Protein AF-A0A7J5QC73-F1 (afdb_monomer_lite)

Secondary structure (DSSP, 8-state):
--HHHHHHHHHHGGGTTHHHHHHHHHHHHHHHHHT-SS---HHHH---TTTS------PPPHHHHHHHHHHHHHHHHH--

Sequence (80 aa):
MQMYEVKAVLENLQYKNKTSWEQARMISYIIAQTNSTKQLSPTDIMKFDWDEAKEKDTSISKDDIARLQAKANQFINTQN

Radius of gyration: 22.16 Å; chains: 1; bounding box: 49×30×56 Å

Organism: NCBI:txid371601

Foldseek 3Di:
DDPVVVVVCVVCVVCPCVVVVVVVLVVQQVVDCVVDPDDDDSCNSPNDPVVDPPPPPPDDDPVNVVVVVVVVVVVVVVVD

pLDDT: mean 84.12, std 10.74, range [46.31, 96.31]

Structure (mmCIF, N/CA/C/O backbone):
data_AF-A0A7J5QC73-F1
#
_entry.id   AF-A0A7J5QC73-F1
#
loop_
_atom_site.group_PDB
_atom_site.id
_atom_site.type_symbol
_atom_site.label_atom_id
_atom_site.label_alt_id
_atom_site.label_comp_id
_atom_site.label_asym_id
_atom_site.label_entity_id
_atom_site.label_seq_id
_atom_site.pdbx_PDB_ins_code
_atom_site.Cartn_x
_atom_site.Cartn_y
_atom_site.Cartn_z
_atom_site.occupancy
_atom_site.B_iso_or_equiv
_atom_site.auth_seq_id
_atom_site.auth_comp_id
_atom_site.auth_asym_id
_atom_site.auth_atom_id
_atom_site.pdbx_PDB_model_num
ATOM 1 N N . MET A 1 1 ? 13.234 14.890 -17.999 1.00 65.38 1 MET A N 1
ATOM 2 C CA . MET A 1 1 ? 12.485 13.626 -17.892 1.00 65.38 1 MET A CA 1
ATOM 3 C C . MET A 1 1 ? 12.507 12.953 -19.244 1.00 65.38 1 MET A C 1
ATOM 5 O O . MET A 1 1 ? 12.048 13.549 -20.212 1.00 65.38 1 MET A O 1
ATOM 9 N N . GLN A 1 2 ? 13.091 11.767 -19.316 1.00 83.88 2 GLN A N 1
ATOM 10 C CA . GLN A 1 2 ? 13.106 10.932 -20.510 1.00 83.88 2 GLN A CA 1
ATOM 11 C C . GLN A 1 2 ? 11.772 10.184 -20.647 1.00 83.88 2 GLN A C 1
ATOM 13 O O . GLN A 1 2 ? 11.092 9.926 -19.656 1.00 83.88 2 GLN A O 1
ATOM 18 N N . MET A 1 3 ? 11.393 9.792 -21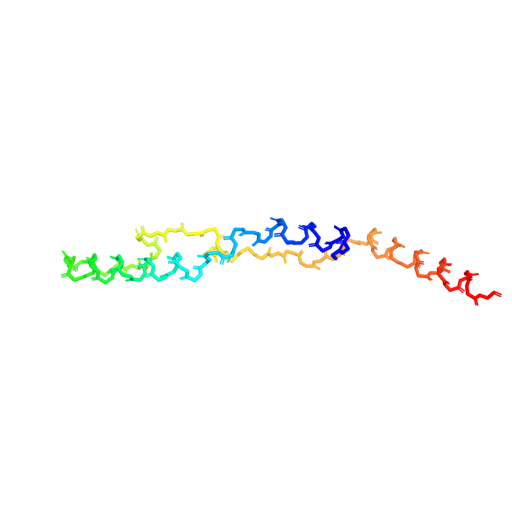.867 1.00 79.12 3 MET A N 1
ATOM 19 C CA . MET A 1 3 ? 10.087 9.161 -22.132 1.00 79.12 3 MET A CA 1
ATOM 20 C C . MET A 1 3 ? 9.859 7.868 -21.325 1.00 79.12 3 MET A C 1
ATOM 22 O O . MET A 1 3 ? 8.740 7.578 -20.902 1.00 79.12 3 MET A O 1
ATOM 26 N N . TYR A 1 4 ? 10.924 7.107 -21.056 1.00 80.88 4 TYR A N 1
ATOM 27 C CA . TYR A 1 4 ? 10.848 5.903 -20.224 1.00 80.88 4 TYR A CA 1
ATOM 28 C C . TYR A 1 4 ? 10.586 6.219 -18.739 1.00 80.88 4 TYR A C 1
ATOM 30 O O . TYR A 1 4 ? 9.943 5.429 -18.052 1.00 80.88 4 TYR A O 1
ATOM 38 N N . GLU A 1 5 ? 11.022 7.383 -18.249 1.00 80.06 5 GLU A N 1
ATOM 39 C CA . GLU A 1 5 ? 10.780 7.833 -16.871 1.00 80.06 5 GLU A CA 1
ATOM 40 C C . GLU A 1 5 ? 9.318 8.240 -16.690 1.00 80.06 5 GLU A C 1
ATOM 42 O O . GLU A 1 5 ? 8.708 7.926 -15.673 1.00 80.06 5 GLU A O 1
ATOM 47 N N . VAL A 1 6 ? 8.725 8.873 -17.708 1.00 85.19 6 VAL A N 1
ATOM 48 C CA . VAL A 1 6 ? 7.310 9.279 -17.694 1.00 85.19 6 VAL A CA 1
ATOM 49 C C . VAL A 1 6 ? 6.396 8.064 -17.532 1.00 85.19 6 VAL A C 1
ATOM 51 O O . VAL A 1 6 ? 5.470 8.097 -16.721 1.00 85.19 6 VAL A O 1
ATOM 54 N N . LYS A 1 7 ? 6.688 6.968 -18.245 1.00 81.19 7 LYS A N 1
ATOM 55 C CA . LYS A 1 7 ? 5.941 5.710 -18.115 1.00 81.19 7 LYS A CA 1
ATOM 56 C C . LYS A 1 7 ? 6.034 5.142 -16.695 1.00 81.19 7 LYS A C 1
ATOM 58 O O . LYS A 1 7 ? 5.006 4.827 -16.103 1.00 81.19 7 LYS A O 1
ATOM 63 N N . ALA A 1 8 ? 7.238 5.086 -16.126 1.00 81.56 8 ALA A N 1
ATOM 64 C CA . ALA A 1 8 ? 7.443 4.586 -14.767 1.00 81.56 8 ALA A CA 1
ATOM 65 C C . ALA A 1 8 ? 6.726 5.444 -13.706 1.00 81.56 8 ALA A C 1
ATOM 67 O O . ALA A 1 8 ? 6.172 4.910 -12.744 1.00 81.56 8 ALA A O 1
ATOM 68 N N . VAL A 1 9 ? 6.699 6.769 -13.884 1.00 84.81 9 VAL A N 1
ATOM 69 C CA . VAL A 1 9 ? 5.981 7.686 -12.987 1.00 84.81 9 VAL A CA 1
ATOM 70 C C . VAL A 1 9 ? 4.469 7.488 -13.084 1.00 84.81 9 VAL A C 1
ATOM 72 O O . VAL A 1 9 ? 3.810 7.414 -12.050 1.00 84.81 9 VAL A O 1
ATOM 75 N N . LEU A 1 10 ? 3.916 7.363 -14.296 1.00 85.50 10 LEU A N 1
ATOM 76 C CA . LEU A 1 10 ? 2.487 7.099 -14.508 1.00 85.50 10 LEU A CA 1
ATOM 77 C C . LEU A 1 10 ? 2.050 5.783 -13.855 1.00 85.50 10 LEU A C 1
ATOM 79 O O . LEU A 1 10 ? 1.042 5.756 -13.153 1.00 85.50 10 LEU A O 1
ATOM 83 N N . GLU A 1 11 ? 2.835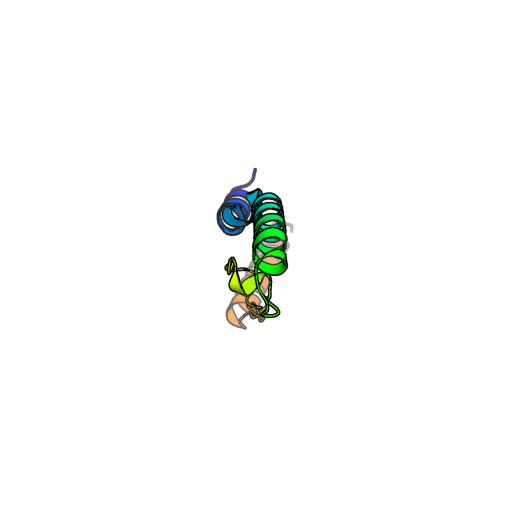 4.718 -14.023 1.00 84.88 11 GLU A N 1
ATOM 84 C CA . GLU A 1 11 ? 2.548 3.400 -13.441 1.00 84.88 11 GLU A CA 1
ATOM 85 C C . GLU A 1 11 ? 2.557 3.411 -11.901 1.00 84.88 11 GLU A C 1
ATOM 87 O O . GLU A 1 11 ? 1.809 2.666 -11.265 1.00 84.88 11 GLU A 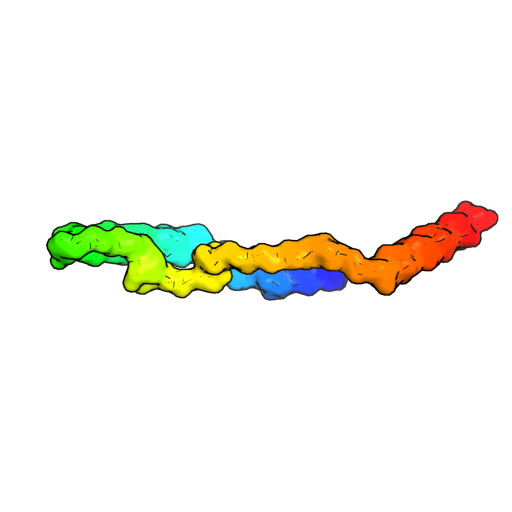O 1
ATOM 92 N N . ASN A 1 12 ? 3.368 4.275 -11.282 1.00 84.75 12 ASN A N 1
ATOM 93 C CA . ASN A 1 12 ? 3.510 4.356 -9.825 1.00 84.75 12 ASN A CA 1
ATOM 94 C C . ASN A 1 12 ? 2.786 5.554 -9.191 1.00 84.75 12 ASN A C 1
ATOM 96 O O . ASN A 1 12 ? 2.889 5.762 -7.982 1.00 84.75 12 ASN A O 1
ATOM 100 N N . LEU A 1 13 ? 2.022 6.328 -9.968 1.00 85.81 13 LEU A N 1
ATOM 101 C CA . LEU A 1 13 ? 1.376 7.560 -9.504 1.00 85.81 13 LEU A CA 1
ATOM 102 C C . LEU A 1 13 ? 0.433 7.327 -8.312 1.00 85.81 13 LEU A C 1
ATOM 104 O O . LEU A 1 13 ? 0.374 8.142 -7.393 1.00 85.81 13 LEU A O 1
ATOM 108 N N . GLN A 1 14 ? -0.248 6.182 -8.297 1.00 80.50 14 GLN A N 1
ATOM 109 C CA . GLN A 1 14 ? -1.109 5.714 -7.206 1.00 80.50 14 GLN A CA 1
ATOM 110 C C . GLN A 1 14 ? -0.404 5.645 -5.841 1.00 80.50 14 GLN A C 1
ATOM 112 O O . GLN A 1 14 ? -1.029 5.865 -4.806 1.00 80.50 14 GLN A O 1
ATOM 117 N N . TYR A 1 15 ? 0.914 5.427 -5.822 1.00 84.31 15 TYR A N 1
ATOM 118 C CA . TYR A 1 15 ? 1.697 5.361 -4.589 1.00 84.31 15 TYR A CA 1
ATOM 119 C C . TYR A 1 15 ? 2.127 6.729 -4.062 1.00 84.31 15 TYR A C 1
ATOM 121 O O . TYR A 1 15 ? 2.616 6.814 -2.937 1.00 84.31 15 TYR A O 1
ATOM 129 N N . LYS A 1 16 ? 1.919 7.812 -4.824 1.00 87.88 16 LYS A N 1
ATOM 130 C CA . LYS A 1 16 ? 2.314 9.170 -4.418 1.00 87.88 16 LYS A CA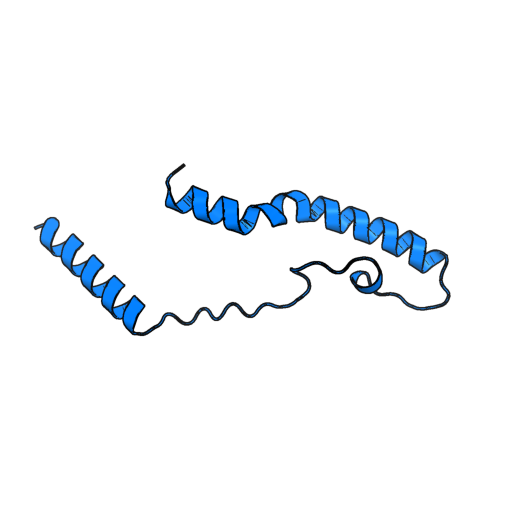 1
ATOM 131 C C . LYS A 1 16 ? 1.740 9.554 -3.054 1.00 87.88 16 LYS A C 1
ATOM 133 O O . LYS A 1 16 ? 2.442 10.125 -2.229 1.00 87.88 16 LYS A O 1
ATOM 138 N N . ASN A 1 17 ? 0.477 9.208 -2.817 1.00 90.19 17 ASN A N 1
ATOM 139 C CA . ASN A 1 17 ? -0.233 9.532 -1.579 1.00 90.19 17 ASN A CA 1
ATOM 140 C C . ASN A 1 17 ? -0.310 8.339 -0.617 1.00 90.19 17 ASN A C 1
ATOM 142 O O . ASN A 1 17 ? -1.114 8.362 0.313 1.00 90.19 17 ASN A O 1
ATOM 146 N N . LYS A 1 18 ? 0.508 7.297 -0.825 1.00 90.12 18 LYS A N 1
ATOM 147 C CA . LYS A 1 18 ? 0.481 6.069 -0.021 1.00 90.12 18 LYS A CA 1
ATOM 148 C C . LYS A 1 18 ? 0.592 6.374 1.472 1.00 90.12 18 LYS A C 1
ATOM 150 O O . LYS A 1 18 ? -0.239 5.921 2.245 1.00 90.12 18 LYS A O 1
ATOM 155 N N . THR A 1 19 ? 1.552 7.207 1.872 1.00 91.38 19 THR A N 1
ATOM 156 C CA . THR A 1 19 ? 1.761 7.572 3.282 1.00 91.38 19 THR A CA 1
ATOM 157 C C . THR A 1 19 ? 0.540 8.251 3.901 1.00 91.38 19 THR A C 1
ATOM 159 O O . THR A 1 19 ? 0.162 7.922 5.020 1.00 91.38 19 THR A O 1
ATOM 162 N N . SER A 1 20 ? -0.107 9.169 3.177 1.00 94.88 20 SER A N 1
ATOM 163 C CA . SER A 1 20 ? -1.314 9.845 3.666 1.00 94.88 20 SER A CA 1
ATOM 164 C C . SER A 1 20 ? -2.480 8.872 3.833 1.00 94.88 20 SER A C 1
ATOM 166 O O . SER A 1 20 ? -3.193 8.941 4.832 1.00 94.88 20 SER A O 1
ATOM 168 N N . TRP A 1 21 ? -2.646 7.937 2.895 1.00 93.62 21 TRP A N 1
ATOM 169 C CA . TRP A 1 21 ? -3.655 6.881 2.990 1.00 93.62 21 TRP A CA 1
ATOM 170 C C . TRP A 1 21 ? -3.392 5.921 4.154 1.00 93.62 21 TRP A C 1
ATOM 172 O O . TRP A 1 21 ? -4.323 5.573 4.875 1.00 93.62 21 TRP A O 1
ATOM 182 N N . GLU A 1 22 ? -2.133 5.559 4.401 1.00 93.12 22 GLU A N 1
ATOM 183 C CA . GLU A 1 22 ? -1.743 4.744 5.557 1.00 93.12 22 GLU A CA 1
ATOM 184 C C . GLU A 1 22 ? -1.982 5.468 6.885 1.00 93.12 22 GLU A C 1
ATOM 186 O O . GLU A 1 22 ? -2.496 4.881 7.837 1.00 93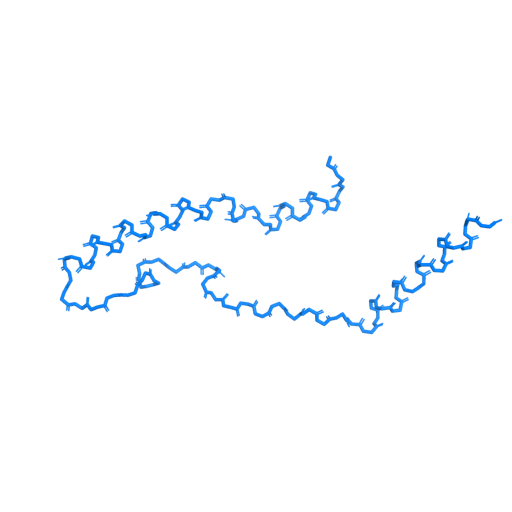.12 22 GLU A O 1
ATOM 191 N N . GLN A 1 23 ? -1.674 6.765 6.951 1.00 94.94 23 GLN A N 1
ATOM 192 C CA . GLN A 1 23 ? -1.945 7.575 8.136 1.00 94.94 23 GLN A CA 1
ATOM 193 C C . GLN A 1 23 ? -3.450 7.654 8.421 1.00 94.94 23 GLN A C 1
ATOM 195 O O . GLN A 1 23 ? -3.869 7.463 9.564 1.00 94.94 23 GLN A O 1
ATOM 200 N N . ALA A 1 24 ? -4.267 7.888 7.389 1.00 95.44 24 ALA A N 1
ATOM 201 C CA . ALA A 1 24 ? -5.721 7.882 7.516 1.00 95.44 24 ALA A CA 1
ATOM 202 C C . ALA A 1 24 ? -6.233 6.511 7.986 1.00 95.44 24 ALA A C 1
ATOM 204 O O . ALA A 1 24 ? -7.019 6.444 8.931 1.00 95.44 24 ALA A O 1
ATOM 205 N N . ARG A 1 25 ? -5.722 5.418 7.401 1.00 95.62 25 ARG A N 1
ATOM 206 C CA . ARG A 1 25 ? -6.041 4.043 7.806 1.00 95.62 25 ARG A CA 1
ATOM 207 C C . ARG A 1 25 ? -5.712 3.780 9.271 1.00 95.62 25 ARG A C 1
ATOM 209 O O . ARG A 1 25 ? -6.546 3.219 9.975 1.00 95.62 25 ARG A O 1
ATOM 216 N N . MET A 1 26 ? -4.554 4.229 9.748 1.00 95.38 26 MET A N 1
ATOM 217 C CA . MET A 1 26 ? -4.160 4.059 11.147 1.00 95.38 26 MET A CA 1
ATOM 218 C C . MET A 1 26 ? -5.079 4.826 12.104 1.00 95.38 26 MET A C 1
ATOM 220 O O . MET A 1 26 ? -5.512 4.274 13.113 1.00 95.38 26 MET A O 1
ATOM 224 N N . ILE A 1 27 ? -5.424 6.078 11.783 1.00 96.25 27 ILE A N 1
ATOM 225 C CA . ILE A 1 27 ? -6.345 6.882 12.603 1.00 96.25 27 ILE A CA 1
ATOM 226 C C . ILE A 1 27 ? -7.721 6.207 12.672 1.00 96.25 27 ILE A C 1
ATOM 228 O O . ILE A 1 27 ? -8.257 6.009 13.763 1.00 96.25 27 ILE A O 1
ATOM 232 N N . SER A 1 28 ? -8.272 5.799 11.526 1.00 95.31 28 SER A N 1
ATOM 233 C CA . SER A 1 28 ? -9.552 5.088 11.465 1.00 95.31 28 SER A CA 1
ATOM 234 C C . SER A 1 28 ? -9.514 3.760 12.223 1.00 95.31 28 SER A C 1
ATOM 236 O O . SER A 1 28 ? -10.465 3.442 12.933 1.00 95.31 28 SER A O 1
ATOM 238 N N . TYR A 1 29 ? -8.410 3.015 12.128 1.00 96.31 29 TYR A N 1
ATOM 239 C CA . TYR A 1 29 ? -8.203 1.775 12.872 1.00 96.31 29 TYR A CA 1
ATOM 240 C C . TYR A 1 29 ? -8.217 1.994 14.386 1.00 96.31 29 TYR A C 1
ATOM 242 O O . TYR A 1 29 ? -8.932 1.285 15.086 1.00 96.31 29 TYR A O 1
ATOM 250 N N . ILE A 1 30 ? -7.502 3.000 14.901 1.00 94.88 30 ILE A N 1
ATOM 251 C CA . ILE A 1 30 ? -7.495 3.314 16.339 1.00 94.88 30 ILE A CA 1
ATOM 252 C C . ILE A 1 30 ? -8.912 3.653 16.823 1.00 94.88 30 ILE A C 1
ATOM 254 O O . ILE A 1 30 ? -9.358 3.155 17.860 1.00 94.88 30 ILE A O 1
ATOM 258 N N . ILE A 1 31 ? -9.650 4.460 16.057 1.00 95.69 31 ILE A N 1
ATOM 259 C CA . ILE A 1 31 ? -11.029 4.831 16.399 1.00 95.69 31 ILE A CA 1
ATOM 260 C C . ILE A 1 31 ? -11.933 3.592 16.395 1.00 95.69 31 ILE A C 1
ATOM 262 O O . ILE A 1 31 ? -12.671 3.364 17.350 1.00 95.69 31 ILE A O 1
ATOM 266 N N . ALA A 1 32 ? -11.862 2.757 15.360 1.00 94.88 32 ALA A N 1
ATOM 267 C CA . ALA A 1 32 ? -12.680 1.552 15.271 1.00 94.88 32 ALA A CA 1
ATOM 268 C C . ALA A 1 32 ? -12.334 0.536 16.372 1.00 94.88 32 ALA A C 1
ATOM 270 O O . ALA A 1 32 ? -13.231 -0.016 17.002 1.00 94.88 32 ALA A O 1
ATOM 271 N N . GLN A 1 33 ? -11.044 0.324 16.649 1.00 92.75 33 GLN A N 1
ATOM 272 C CA . GLN A 1 33 ? -10.574 -0.645 17.637 1.00 92.75 33 GLN A CA 1
ATOM 273 C C . GLN A 1 33 ? -10.940 -0.244 19.069 1.00 92.75 33 GLN A C 1
ATOM 275 O O . GLN A 1 33 ? -11.273 -1.111 19.871 1.00 92.75 33 GLN A O 1
ATOM 280 N N . THR A 1 34 ? -10.914 1.049 19.396 1.00 94.31 34 THR A N 1
ATOM 281 C CA . THR A 1 34 ? -11.312 1.539 20.729 1.00 94.31 34 THR A CA 1
ATOM 282 C C . THR A 1 34 ? -12.819 1.442 20.977 1.00 94.31 34 THR A C 1
ATOM 284 O O . THR A 1 34 ? -13.236 1.334 22.126 1.00 94.31 34 THR A O 1
ATOM 287 N N . ASN A 1 35 ? -13.632 1.428 19.917 1.00 94.50 35 ASN A N 1
ATOM 288 C CA . ASN A 1 35 ? -15.093 1.303 19.989 1.00 94.50 35 ASN A CA 1
ATOM 289 C C . ASN A 1 35 ? -15.607 -0.120 19.699 1.00 94.50 35 ASN A C 1
ATOM 291 O O . ASN A 1 35 ? -16.815 -0.355 19.687 1.00 94.50 35 ASN A O 1
ATOM 295 N N . SER A 1 36 ? -14.710 -1.074 19.453 1.00 91.75 36 SER A N 1
ATOM 296 C CA . SER A 1 36 ? -15.039 -2.454 19.099 1.00 91.75 36 SER A CA 1
ATOM 297 C C . SER A 1 36 ? -14.522 -3.418 20.162 1.00 91.75 36 SER A C 1
ATOM 299 O O . SER A 1 36 ? -13.401 -3.294 20.644 1.00 91.75 36 SER A O 1
ATOM 301 N N . THR A 1 37 ? -15.314 -4.441 20.483 1.00 91.50 37 THR A N 1
ATOM 302 C CA . THR A 1 37 ? -14.872 -5.576 21.313 1.00 91.50 37 THR A CA 1
ATOM 303 C C . THR A 1 37 ? -14.121 -6.638 20.510 1.00 91.50 37 THR A C 1
ATOM 305 O O . THR A 1 37 ? -13.500 -7.528 21.087 1.00 91.50 37 THR A O 1
ATOM 308 N N . LYS A 1 38 ? -14.172 -6.562 19.174 1.00 92.88 38 LYS A N 1
ATOM 309 C CA . LYS A 1 38 ? -13.434 -7.445 18.266 1.00 92.88 38 LYS A CA 1
ATOM 310 C C . LYS A 1 38 ? -12.046 -6.879 17.999 1.00 92.88 38 LYS A C 1
ATOM 312 O O . LYS A 1 38 ? -11.898 -5.665 17.840 1.00 92.88 38 LYS A O 1
ATOM 317 N N . GLN A 1 39 ? -11.063 -7.767 17.889 1.00 91.12 39 GLN A N 1
ATOM 318 C CA . GLN A 1 39 ? -9.739 -7.411 17.399 1.00 91.12 39 GLN A CA 1
ATOM 319 C C . GLN A 1 39 ? -9.801 -7.266 15.880 1.00 91.12 39 GLN A C 1
ATOM 321 O O . GLN A 1 39 ? -10.085 -8.231 15.172 1.00 91.12 39 GLN A O 1
ATOM 326 N N . LEU A 1 40 ? -9.610 -6.039 15.409 1.00 93.19 40 LEU A N 1
ATOM 327 C CA . LEU A 1 40 ? -9.629 -5.689 13.996 1.00 93.19 40 LEU A CA 1
ATOM 328 C C . LEU A 1 40 ? -8.198 -5.694 13.457 1.00 93.19 40 LEU A C 1
ATOM 330 O O . LEU A 1 40 ? -7.231 -5.518 14.199 1.00 93.19 40 LEU A O 1
ATOM 334 N N . SER A 1 41 ? -8.060 -5.856 12.151 1.00 92.25 41 SER A N 1
ATOM 335 C CA . SER A 1 41 ? -6.833 -5.557 11.422 1.00 92.25 41 SER A CA 1
ATOM 336 C C . SER A 1 41 ? -6.996 -4.245 10.643 1.00 92.25 41 SER A C 1
ATOM 338 O O . SER A 1 41 ? -8.112 -3.892 10.253 1.00 92.25 41 SER A O 1
ATOM 340 N N . PRO A 1 42 ? -5.914 -3.499 10.356 1.00 90.38 42 PRO A N 1
ATOM 341 C CA . PRO A 1 42 ? -5.998 -2.308 9.506 1.00 90.38 42 PRO A CA 1
ATOM 342 C C . PRO A 1 42 ? -6.617 -2.588 8.125 1.00 90.38 42 PRO A C 1
ATOM 344 O O . PRO A 1 42 ? -7.322 -1.737 7.582 1.00 90.38 42 PRO A O 1
ATOM 347 N N . THR A 1 43 ? -6.413 -3.794 7.587 1.00 91.69 43 THR A N 1
ATOM 348 C CA . THR A 1 43 ? -7.005 -4.259 6.323 1.00 91.69 43 THR A CA 1
ATOM 349 C C . THR A 1 43 ? -8.521 -4.446 6.386 1.00 91.69 43 THR A C 1
ATOM 351 O O . THR A 1 43 ? -9.171 -4.337 5.350 1.00 91.69 43 THR A O 1
ATOM 354 N N . ASP A 1 44 ? -9.096 -4.659 7.575 1.00 90.75 44 ASP A N 1
ATOM 355 C CA . ASP A 1 44 ? -10.555 -4.712 7.764 1.00 90.75 44 ASP A CA 1
ATOM 356 C C . ASP A 1 44 ? -11.202 -3.321 7.677 1.00 90.75 44 ASP A C 1
ATOM 358 O O . ASP A 1 44 ? -12.401 -3.206 7.428 1.00 90.75 44 ASP A O 1
ATOM 362 N N . ILE A 1 45 ? -10.417 -2.256 7.887 1.00 93.19 45 ILE A N 1
ATOM 363 C CA . ILE A 1 45 ? -10.874 -0.863 7.801 1.00 93.19 45 ILE A CA 1
ATOM 364 C C . ILE A 1 45 ? -10.785 -0.361 6.361 1.00 93.19 45 ILE A C 1
ATOM 366 O O . ILE A 1 45 ? -11.752 0.164 5.814 1.00 93.19 45 ILE A O 1
ATOM 370 N N . MET A 1 46 ? -9.602 -0.499 5.759 1.00 91.69 46 MET A N 1
ATOM 371 C CA . MET A 1 46 ? -9.318 -0.105 4.383 1.00 91.69 46 MET A CA 1
ATOM 372 C C . MET A 1 46 ? -8.311 -1.081 3.777 1.00 91.69 46 MET A C 1
ATOM 374 O O . MET A 1 46 ? -7.177 -1.201 4.254 1.00 91.69 46 MET A O 1
ATOM 378 N N . LYS A 1 47 ? -8.732 -1.738 2.695 1.00 91.38 47 LYS A N 1
ATOM 379 C CA . LYS A 1 47 ? -7.890 -2.613 1.880 1.00 91.38 47 LYS A CA 1
ATOM 380 C C . LYS A 1 47 ? -7.329 -1.826 0.697 1.00 91.38 47 LYS A C 1
ATOM 382 O O . LYS A 1 47 ? -8.092 -1.196 -0.034 1.00 91.38 47 LYS A O 1
ATOM 387 N N . PHE A 1 48 ? -6.017 -1.885 0.500 1.00 90.44 48 PHE A N 1
ATOM 388 C CA . PHE A 1 48 ? -5.329 -1.247 -0.619 1.00 90.44 48 PHE A CA 1
ATOM 389 C C . PHE A 1 48 ? -4.716 -2.275 -1.573 1.00 90.44 48 PHE A C 1
ATOM 391 O O . PHE A 1 48 ? -4.371 -3.390 -1.185 1.00 90.44 48 PHE A O 1
ATOM 398 N N . ASP A 1 49 ? -4.492 -1.861 -2.822 1.00 85.50 49 ASP A N 1
ATOM 399 C CA . ASP A 1 49 ? -3.926 -2.715 -3.880 1.00 85.50 49 ASP A CA 1
ATOM 400 C C . ASP A 1 49 ? -2.498 -3.211 -3.590 1.00 85.50 49 ASP A C 1
ATOM 402 O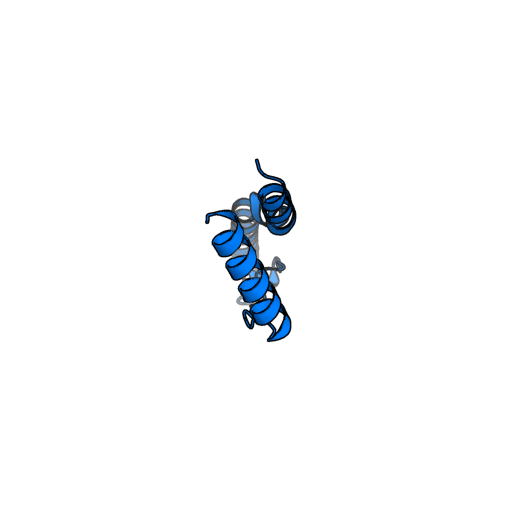 O . ASP A 1 49 ? -2.014 -4.130 -4.251 1.00 85.50 49 ASP A O 1
ATOM 406 N N . TRP A 1 50 ? -1.801 -2.588 -2.633 1.00 84.75 50 TRP A N 1
ATOM 407 C CA . TRP A 1 50 ? -0.452 -2.968 -2.199 1.00 84.75 50 TRP A CA 1
ATOM 408 C C . TRP A 1 50 ? -0.408 -3.815 -0.930 1.00 84.75 50 TRP A C 1
ATOM 410 O O . TRP A 1 50 ? 0.691 -4.160 -0.498 1.00 84.75 50 TRP A O 1
ATOM 420 N N . ASP A 1 51 ? -1.554 -4.116 -0.317 1.00 85.81 51 ASP A N 1
ATOM 421 C CA . ASP A 1 51 ? -1.609 -5.085 0.782 1.00 85.81 51 ASP A CA 1
ATOM 422 C C . ASP A 1 51 ? -1.478 -6.522 0.247 1.00 85.81 51 ASP A C 1
ATOM 424 O O . ASP A 1 51 ? -1.023 -7.422 0.949 1.00 85.81 51 ASP A O 1
ATOM 428 N N . GLU A 1 52 ? -1.841 -6.743 -1.018 1.00 81.62 52 GLU A N 1
ATOM 429 C CA . GLU A 1 52 ? -1.614 -8.010 -1.698 1.00 81.62 52 GLU A CA 1
ATOM 430 C C . GLU A 1 52 ? -0.157 -8.085 -2.159 1.00 81.62 52 GLU A C 1
ATOM 432 O O . GLU A 1 52 ? 0.320 -7.239 -2.923 1.00 81.62 52 GLU A O 1
ATOM 437 N N . ALA A 1 53 ? 0.553 -9.124 -1.715 1.00 67.06 53 ALA A N 1
ATOM 438 C CA . ALA A 1 53 ? 1.850 -9.482 -2.266 1.00 67.06 53 ALA A CA 1
ATOM 439 C C . ALA A 1 53 ? 1.650 -9.923 -3.721 1.00 67.06 53 ALA A C 1
ATOM 441 O O . ALA A 1 53 ? 1.487 -11.102 -4.024 1.00 67.06 53 ALA A O 1
ATOM 442 N N . LYS A 1 54 ? 1.628 -8.960 -4.644 1.00 65.81 54 LYS A N 1
ATOM 443 C CA . LYS A 1 54 ? 1.790 -9.257 -6.061 1.00 65.81 54 LYS A CA 1
ATOM 444 C C . LYS A 1 54 ? 3.235 -9.696 -6.222 1.00 65.81 54 LYS A C 1
ATOM 446 O O . LYS A 1 54 ? 4.121 -8.846 -6.326 1.00 65.81 54 LYS A O 1
ATOM 451 N N . GLU A 1 55 ? 3.477 -11.006 -6.206 1.00 58.53 55 GLU A N 1
ATOM 452 C CA . GLU A 1 55 ? 4.689 -11.561 -6.796 1.00 58.53 55 GLU A CA 1
ATOM 453 C C . GLU A 1 55 ? 4.709 -11.085 -8.247 1.00 58.53 55 GLU A C 1
ATOM 455 O O . GLU A 1 55 ? 4.029 -11.614 -9.125 1.00 58.53 55 GLU A O 1
ATOM 460 N N . LYS A 1 56 ? 5.414 -9.979 -8.491 1.00 59.12 56 LYS A N 1
ATOM 461 C CA . LYS A 1 56 ? 5.777 -9.609 -9.845 1.00 59.12 56 LYS A CA 1
ATOM 462 C C . LYS A 1 56 ? 6.770 -10.673 -10.258 1.00 59.12 56 LYS A C 1
ATOM 464 O O . LYS A 1 56 ? 7.891 -10.672 -9.760 1.00 59.12 56 LYS A O 1
ATOM 469 N N . ASP A 1 57 ? 6.323 -11.584 -11.109 1.00 58.06 57 ASP A N 1
ATOM 470 C CA . ASP A 1 57 ? 7.202 -12.505 -11.803 1.00 58.06 57 ASP A CA 1
ATOM 471 C C . ASP A 1 57 ? 8.300 -11.670 -12.483 1.00 58.06 57 ASP A C 1
ATOM 473 O O . ASP A 1 57 ? 8.050 -10.915 -13.423 1.00 58.06 57 ASP A O 1
ATOM 477 N N . THR A 1 58 ? 9.500 -11.695 -11.904 1.00 64.25 58 THR A N 1
ATOM 478 C CA . THR A 1 58 ? 10.684 -11.000 -12.422 1.00 64.25 58 THR A CA 1
ATOM 479 C C . THR A 1 58 ? 11.396 -11.844 -13.473 1.00 64.25 58 THR A C 1
ATOM 481 O O . THR A 1 58 ? 12.479 -11.464 -13.928 1.00 64.25 58 THR A O 1
ATOM 484 N N . SER A 1 59 ? 10.816 -12.983 -13.873 1.00 68.50 59 SER A N 1
ATOM 485 C CA . SER A 1 59 ? 11.375 -13.798 -14.935 1.00 68.50 59 SER A CA 1
ATOM 486 C C . SER A 1 59 ? 11.311 -13.048 -16.267 1.00 68.50 59 SER A C 1
ATOM 488 O O . SER A 1 59 ? 10.276 -12.577 -16.737 1.00 68.50 59 SER A O 1
ATOM 490 N N . ILE A 1 60 ? 12.484 -12.884 -16.874 1.00 69.12 60 ILE A N 1
ATOM 491 C CA . ILE A 1 60 ? 12.616 -12.352 -18.225 1.00 69.12 60 ILE A CA 1
ATOM 492 C C . ILE A 1 60 ? 12.380 -13.520 -19.185 1.00 69.12 60 ILE A C 1
ATOM 494 O O . ILE A 1 60 ? 13.030 -14.562 -19.068 1.00 69.12 60 ILE A O 1
ATOM 498 N N . SER A 1 61 ? 11.470 -13.350 -20.148 1.00 77.88 61 SER A N 1
ATOM 499 C CA . SER A 1 61 ? 11.257 -14.349 -21.200 1.00 77.88 61 SER A CA 1
ATOM 500 C C . SER A 1 61 ? 12.535 -14.548 -22.022 1.00 77.88 61 SER A C 1
ATOM 502 O O . SER A 1 61 ? 13.290 -13.603 -22.265 1.00 77.88 61 SER A O 1
ATOM 504 N N . LYS A 1 62 ? 12.772 -15.770 -22.514 1.00 79.38 62 LYS A N 1
ATOM 505 C CA . LYS A 1 62 ? 13.915 -16.074 -23.397 1.00 79.38 62 LYS A CA 1
ATOM 506 C C . LYS A 1 62 ? 13.964 -15.149 -24.621 1.00 79.38 62 LYS A C 1
ATOM 508 O O . LYS A 1 62 ? 15.054 -14.795 -25.070 1.00 79.38 62 LYS A O 1
ATOM 513 N N . ASP A 1 63 ? 12.805 -14.698 -25.093 1.00 79.31 63 ASP A N 1
ATOM 514 C CA . ASP A 1 63 ? 12.685 -13.765 -26.216 1.00 79.31 63 ASP A CA 1
ATOM 515 C C . ASP A 1 63 ? 13.207 -12.361 -25.871 1.00 79.31 63 ASP A C 1
ATOM 517 O O . ASP A 1 63 ? 13.886 -11.726 -26.682 1.00 79.31 63 ASP A O 1
ATOM 521 N N . ASP A 1 64 ? 12.962 -11.886 -24.646 1.00 77.88 64 ASP A N 1
ATOM 522 C CA . ASP A 1 64 ? 13.483 -10.599 -24.176 1.00 77.88 64 ASP A CA 1
ATOM 523 C C . ASP A 1 64 ? 15.005 -10.648 -23.993 1.00 77.88 64 ASP A C 1
ATOM 525 O O . ASP A 1 64 ? 15.694 -9.683 -24.336 1.00 77.88 64 ASP A O 1
ATOM 529 N N . ILE A 1 65 ? 15.550 -11.785 -23.541 1.00 81.31 65 ILE A N 1
ATOM 530 C CA . ILE A 1 65 ? 17.004 -12.011 -23.459 1.00 81.31 65 ILE A CA 1
ATOM 531 C C . ILE A 1 65 ? 17.631 -11.933 -24.856 1.00 81.31 65 ILE A C 1
ATOM 533 O O . ILE A 1 65 ? 18.603 -11.199 -25.053 1.00 81.31 65 ILE A O 1
ATOM 537 N N . ALA A 1 66 ? 17.052 -12.626 -25.841 1.00 84.38 66 ALA A N 1
ATOM 538 C CA . ALA A 1 66 ? 17.537 -12.604 -27.220 1.00 84.38 66 ALA A CA 1
ATOM 539 C C . ALA A 1 66 ? 17.477 -11.188 -27.826 1.00 84.38 66 ALA A C 1
ATOM 541 O O . ALA A 1 66 ? 18.435 -10.735 -28.460 1.00 84.38 66 ALA A O 1
ATOM 542 N N . ARG A 1 67 ? 16.393 -10.438 -27.570 1.00 88.12 67 ARG A N 1
ATOM 543 C CA . ARG A 1 67 ? 16.260 -9.039 -28.010 1.00 88.12 67 ARG A CA 1
ATOM 544 C C . ARG A 1 67 ? 17.322 -8.132 -27.386 1.00 88.12 67 ARG A C 1
ATOM 546 O O . ARG A 1 67 ? 17.872 -7.269 -28.073 1.00 88.12 67 ARG A O 1
ATOM 553 N N . LEU A 1 68 ? 17.593 -8.292 -26.091 1.00 87.00 68 LEU A N 1
ATOM 554 C CA . LEU A 1 68 ? 18.595 -7.500 -25.373 1.00 87.00 68 LEU A CA 1
ATOM 555 C C . LEU A 1 68 ? 20.012 -7.787 -25.883 1.00 87.00 68 LEU A C 1
ATOM 557 O O . LEU A 1 68 ? 20.768 -6.845 -26.115 1.00 87.00 68 LEU A O 1
ATOM 561 N N . GLN A 1 69 ? 20.341 -9.055 -26.139 1.00 85.19 69 GLN A N 1
ATOM 562 C CA . GLN A 1 69 ? 21.619 -9.452 -26.740 1.00 85.19 69 GLN A CA 1
ATOM 563 C C . GLN A 1 69 ? 21.796 -8.872 -28.150 1.00 85.19 69 GLN A C 1
ATOM 565 O O . GLN A 1 69 ? 22.847 -8.312 -28.460 1.00 85.19 69 GLN A O 1
ATOM 570 N N . ALA A 1 70 ? 20.756 -8.929 -28.989 1.00 86.94 70 ALA A N 1
ATOM 571 C CA . ALA A 1 70 ? 20.795 -8.344 -30.328 1.00 86.94 70 ALA A CA 1
ATOM 572 C C . ALA A 1 70 ? 21.032 -6.824 -30.288 1.00 86.94 70 ALA A C 1
ATOM 574 O O . ALA A 1 70 ? 21.866 -6.310 -31.035 1.00 86.94 70 ALA A O 1
ATOM 575 N N . LYS A 1 71 ? 20.357 -6.105 -29.378 1.00 86.12 71 LYS A N 1
ATOM 576 C CA . LYS A 1 71 ? 20.593 -4.668 -29.168 1.00 86.12 71 LYS A CA 1
ATOM 577 C C . LYS A 1 71 ? 22.020 -4.380 -28.706 1.00 86.12 71 LYS A C 1
ATOM 579 O O . LYS A 1 71 ? 22.641 -3.470 -29.243 1.00 86.12 71 LYS A O 1
ATOM 584 N N . ALA A 1 72 ? 22.547 -5.143 -27.748 1.00 87.62 72 ALA A N 1
ATOM 585 C CA . ALA A 1 72 ? 23.911 -4.957 -27.253 1.00 87.62 72 ALA A CA 1
ATOM 586 C C . ALA A 1 72 ? 24.949 -5.092 -28.380 1.00 87.62 72 ALA A C 1
ATOM 588 O O . ALA A 1 72 ? 25.812 -4.229 -28.533 1.00 87.62 72 ALA A O 1
ATOM 589 N N . ASN A 1 73 ? 24.801 -6.110 -29.232 1.00 85.94 73 ASN A N 1
ATOM 590 C CA . ASN A 1 73 ? 25.689 -6.327 -30.375 1.00 85.94 73 ASN A CA 1
ATOM 591 C C . ASN A 1 73 ? 25.607 -5.195 -31.414 1.00 85.94 73 ASN A C 1
ATOM 593 O O . ASN A 1 73 ? 26.629 -4.803 -31.972 1.00 85.94 73 ASN A O 1
ATOM 597 N N . GLN A 1 74 ? 24.420 -4.625 -31.654 1.00 83.06 74 GLN A N 1
ATOM 598 C CA . GLN A 1 74 ? 24.266 -3.465 -32.543 1.00 83.06 74 GLN A CA 1
ATOM 599 C C . GLN A 1 74 ? 25.011 -2.231 -32.018 1.00 83.06 74 GLN A C 1
ATOM 601 O O . GLN A 1 74 ? 25.674 -1.547 -32.794 1.00 83.06 74 GLN A O 1
ATOM 606 N N . PHE A 1 75 ? 24.954 -1.963 -30.710 1.00 83.62 75 PHE A N 1
ATOM 607 C CA . PHE A 1 75 ? 25.691 -0.845 -30.113 1.00 83.62 75 PHE A CA 1
ATOM 608 C C . PHE A 1 75 ? 27.208 -1.034 -30.189 1.00 83.62 75 PHE A C 1
ATOM 610 O O . PHE A 1 75 ? 27.909 -0.084 -30.524 1.00 83.62 75 PHE A O 1
ATOM 617 N N . ILE A 1 76 ? 27.705 -2.250 -29.939 1.00 81.12 76 ILE A N 1
ATOM 618 C CA . ILE A 1 76 ? 29.137 -2.574 -30.055 1.00 81.12 76 ILE A CA 1
ATOM 619 C C . ILE A 1 76 ? 29.620 -2.373 -31.496 1.00 81.12 76 ILE A C 1
ATOM 621 O O . ILE A 1 76 ? 30.649 -1.745 -31.718 1.00 81.12 76 ILE A O 1
ATOM 625 N N . ASN A 1 77 ? 28.848 -2.835 -32.481 1.00 73.31 77 ASN A N 1
ATOM 626 C CA . ASN A 1 77 ? 29.218 -2.717 -33.893 1.00 73.31 77 ASN A CA 1
ATOM 627 C C . ASN A 1 77 ? 29.109 -1.290 -34.450 1.00 73.31 77 ASN A C 1
ATOM 629 O O . ASN A 1 77 ? 29.693 -1.017 -35.487 1.00 73.31 77 ASN A O 1
ATOM 633 N N . THR A 1 78 ? 28.365 -0.396 -33.794 1.00 70.94 78 THR A N 1
ATOM 634 C CA . THR A 1 78 ? 28.242 1.018 -34.204 1.00 70.94 78 THR A CA 1
ATOM 635 C C . THR A 1 78 ? 29.352 1.896 -33.599 1.00 70.94 78 THR A C 1
ATOM 637 O O . THR A 1 78 ? 29.518 3.042 -34.002 1.00 70.94 78 THR A O 1
ATOM 640 N N . GLN A 1 79 ? 30.092 1.384 -32.608 1.00 58.59 79 GLN A N 1
ATOM 641 C CA . GLN A 1 79 ? 31.195 2.076 -31.921 1.00 58.59 79 GLN A CA 1
ATOM 642 C C . GLN A 1 79 ? 32.587 1.708 -32.479 1.00 58.59 79 GLN A C 1
ATOM 644 O O . GLN A 1 79 ? 33.579 2.268 -32.017 1.00 58.59 79 GLN A O 1
ATOM 649 N N . ASN A 1 80 ? 32.655 0.794 -33.454 1.00 46.31 80 ASN A N 1
ATOM 650 C CA . ASN A 1 80 ? 33.850 0.475 -34.249 1.00 46.31 80 ASN A CA 1
ATOM 651 C C . ASN A 1 80 ? 33.718 1.075 -35.651 1.00 46.31 80 ASN A C 1
ATOM 653 O O . ASN A 1 80 ? 34.765 1.447 -36.223 1.00 46.31 80 ASN A O 1
#